Protein AF-A0A7L5Y024-F1 (afdb_monomer_lite)

Secondary structure (DSSP, 8-state):
-PPPTT-PPPPPTT---EEEEETTEEEEESSSSEEEEEEEEEETTEEEEEEEEE------HHHHHHHHHH---

Radius of gyration: 13.05 Å; chains: 1; bounding box: 32×21×30 Å

Structure (mmCIF, N/CA/C/O backbone):
data_AF-A0A7L5Y024-F1
#
_entry.id   AF-A0A7L5Y024-F1
#
loop_
_atom_site.group_PDB
_atom_site.id
_atom_site.type_symbol
_atom_site.label_atom_id
_atom_site.label_alt_id
_atom_site.label_comp_id
_atom_site.label_asym_id
_atom_site.label_entity_id
_atom_site.label_seq_id
_atom_site.pdbx_PDB_ins_code
_atom_site.Cartn_x
_atom_site.Cartn_y
_atom_site.Cartn_z
_atom_site.occupancy
_atom_site.B_iso_or_equiv
_atom_site.auth_seq_id
_atom_site.auth_comp_id
_atom_site.auth_asym_id
_atom_site.auth_atom_id
_atom_site.pdbx_PDB_model_num
ATOM 1 N N . MET A 1 1 ? -18.608 3.909 -16.654 1.00 42.41 1 MET A N 1
ATOM 2 C CA . MET A 1 1 ? -18.420 2.446 -16.536 1.00 42.41 1 MET A CA 1
ATOM 3 C C . MET A 1 1 ? -18.346 2.100 -15.052 1.00 42.41 1 MET A C 1
ATOM 5 O O . MET A 1 1 ? -17.333 2.394 -14.429 1.00 42.41 1 MET A O 1
ATOM 9 N N . ALA A 1 2 ? -19.433 1.608 -14.451 1.00 53.16 2 ALA A N 1
ATOM 10 C CA . ALA A 1 2 ? -19.450 1.229 -13.034 1.00 53.16 2 ALA A CA 1
ATOM 11 C C . ALA A 1 2 ? -18.730 -0.121 -12.847 1.00 53.16 2 ALA A C 1
ATOM 13 O O . ALA A 1 2 ? -18.878 -1.016 -13.677 1.00 53.16 2 ALA A O 1
ATOM 14 N N . ARG A 1 3 ? -17.896 -0.250 -11.810 1.00 59.06 3 ARG A N 1
ATOM 15 C CA . ARG A 1 3 ? -17.109 -1.464 -11.540 1.00 59.06 3 ARG A CA 1
ATOM 16 C C . ARG A 1 3 ? -18.002 -2.485 -10.827 1.00 59.06 3 ARG A C 1
ATOM 18 O O . ARG A 1 3 ? -18.524 -2.178 -9.763 1.00 59.06 3 ARG A O 1
ATOM 25 N N . ASP A 1 4 ? -18.159 -3.662 -11.425 1.00 72.62 4 ASP A N 1
ATOM 26 C CA . ASP A 1 4 ? -18.866 -4.811 -10.848 1.00 72.62 4 ASP A CA 1
ATOM 27 C C . ASP A 1 4 ? -18.182 -5.265 -9.536 1.00 72.62 4 ASP A C 1
ATOM 29 O O . ASP A 1 4 ? -16.976 -5.554 -9.567 1.00 72.62 4 ASP A O 1
ATOM 33 N N . PRO A 1 5 ? -18.900 -5.285 -8.394 1.00 67.12 5 PRO A N 1
ATOM 34 C CA . PRO A 1 5 ? -18.353 -5.684 -7.099 1.00 67.12 5 PRO A CA 1
ATOM 35 C C . PRO A 1 5 ? -17.956 -7.167 -7.024 1.0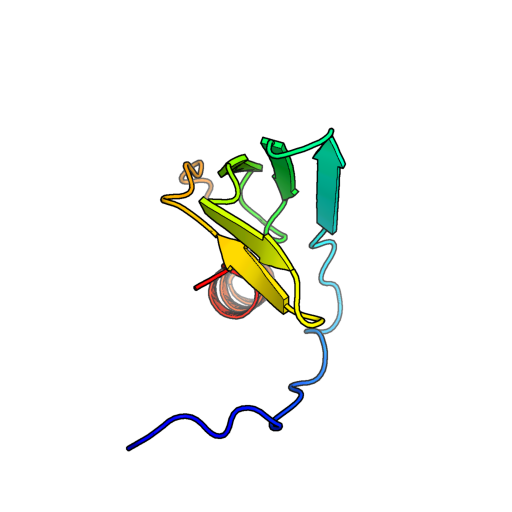0 67.12 5 PRO A C 1
ATOM 37 O O . PRO A 1 5 ? -17.087 -7.500 -6.218 1.00 67.12 5 PRO A O 1
ATOM 40 N N . ASP A 1 6 ? -18.504 -8.030 -7.884 1.00 72.31 6 ASP A N 1
ATOM 41 C CA . ASP A 1 6 ? -18.234 -9.474 -7.879 1.00 72.31 6 ASP A CA 1
ATOM 42 C C . ASP A 1 6 ? -17.163 -9.900 -8.888 1.00 72.31 6 ASP A C 1
ATOM 44 O O . ASP A 1 6 ? -16.752 -11.066 -8.936 1.00 72.31 6 ASP A O 1
ATOM 48 N N . ARG A 1 7 ? -16.622 -8.954 -9.665 1.00 76.25 7 ARG A N 1
ATOM 49 C CA . ARG A 1 7 ? -15.591 -9.247 -10.662 1.00 76.25 7 ARG A CA 1
ATOM 50 C C . ARG A 1 7 ? -14.239 -9.541 -10.010 1.00 76.25 7 ARG A C 1
ATOM 52 O O . ARG A 1 7 ? -13.360 -8.678 -9.915 1.00 76.25 7 ARG A O 1
ATOM 59 N N . ARG A 1 8 ? -14.036 -10.802 -9.633 1.00 77.69 8 ARG A N 1
ATOM 60 C CA . ARG A 1 8 ? -12.733 -11.347 -9.232 1.00 77.69 8 ARG A CA 1
ATOM 61 C C . ARG A 1 8 ? -11.806 -11.363 -10.447 1.00 77.69 8 ARG A C 1
ATOM 63 O O . ARG A 1 8 ? -12.134 -11.935 -11.484 1.00 77.69 8 ARG A O 1
ATOM 70 N N . ARG A 1 9 ? -10.648 -10.708 -10.338 1.00 76.62 9 ARG A N 1
ATOM 71 C CA . ARG A 1 9 ? -9.579 -10.792 -11.344 1.00 76.62 9 ARG A CA 1
ATOM 72 C C . ARG A 1 9 ? -8.527 -11.785 -10.849 1.00 76.62 9 ARG A C 1
ATOM 74 O O . ARG A 1 9 ? -8.217 -11.750 -9.658 1.00 76.62 9 ARG A O 1
ATOM 81 N N . PRO A 1 10 ? -7.989 -12.650 -11.722 1.00 78.56 10 PRO A N 1
ATOM 82 C CA . PRO A 1 10 ? -6.901 -13.537 -11.340 1.00 78.56 10 PRO A CA 1
ATOM 83 C C . PRO A 1 10 ? -5.668 -12.727 -10.923 1.00 78.56 10 PRO A C 1
ATOM 85 O O . PRO A 1 10 ? -5.421 -11.635 -11.444 1.00 78.56 10 PRO A O 1
ATOM 88 N N . VAL A 1 11 ? -4.910 -13.271 -9.972 1.00 75.88 11 VAL A N 1
ATOM 89 C CA . VAL A 1 11 ? -3.631 -12.701 -9.531 1.00 75.88 11 VAL A CA 1
ATOM 90 C C . VAL A 1 11 ? -2.630 -12.797 -10.683 1.00 75.88 11 VAL A C 1
ATOM 92 O O . VAL A 1 11 ? -2.571 -13.818 -11.369 1.00 75.88 11 VAL A O 1
ATOM 95 N N . ALA A 1 12 ? -1.860 -11.731 -10.916 1.00 78.56 12 ALA A N 1
ATOM 96 C CA . ALA A 1 12 ? -0.830 -11.727 -11.950 1.00 78.56 12 ALA A CA 1
ATOM 97 C C . ALA A 1 12 ? 0.229 -12.806 -11.660 1.00 78.56 12 ALA A C 1
ATOM 99 O O . ALA A 1 12 ? 0.692 -12.941 -10.525 1.00 78.56 12 ALA A O 1
ATOM 100 N N . ALA A 1 13 ? 0.620 -13.566 -12.685 1.00 75.81 13 ALA A N 1
ATOM 101 C CA . ALA A 1 13 ? 1.652 -14.589 -12.551 1.00 75.81 13 ALA A CA 1
ATOM 102 C C . ALA A 1 13 ? 2.972 -13.967 -12.059 1.00 75.81 13 ALA A C 1
ATOM 104 O O . ALA A 1 13 ? 3.398 -12.931 -12.565 1.00 75.81 13 ALA A O 1
ATOM 105 N N . GLY A 1 14 ? 3.598 -14.588 -11.054 1.00 75.75 14 GLY A N 1
ATOM 106 C CA . GLY A 1 14 ? 4.824 -14.077 -10.428 1.00 75.75 14 GLY A CA 1
ATOM 107 C C . GLY A 1 14 ? 4.620 -12.914 -9.448 1.00 75.75 14 GLY A C 1
ATOM 108 O O . GLY A 1 14 ? 5.601 -12.378 -8.935 1.00 75.75 14 GLY A O 1
ATOM 109 N N . SER A 1 15 ? 3.374 -12.519 -9.157 1.00 84.44 15 SER A N 1
ATOM 110 C CA . SER A 1 15 ? 3.101 -11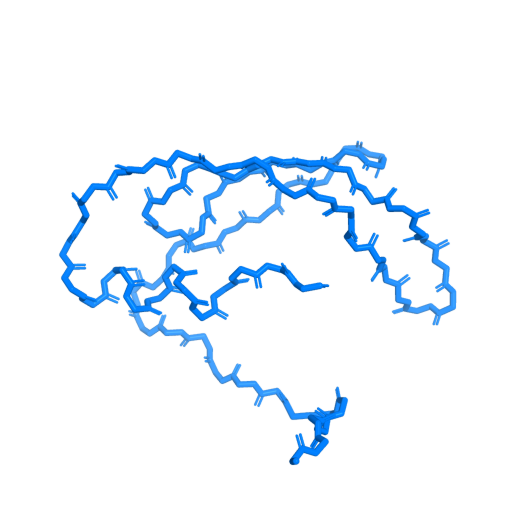.540 -8.104 1.00 84.44 15 SER A CA 1
ATOM 111 C C . SER A 1 15 ? 3.439 -12.118 -6.731 1.00 84.44 15 SER A C 1
ATOM 113 O O . SER A 1 15 ? 3.005 -13.211 -6.377 1.00 84.44 15 SER A O 1
ATOM 115 N N . ASN A 1 16 ? 4.173 -11.337 -5.941 1.00 86.94 16 ASN A N 1
ATOM 116 C CA . ASN A 1 16 ? 4.418 -11.595 -4.523 1.00 86.94 16 ASN A CA 1
ATOM 117 C C . ASN A 1 16 ? 3.681 -10.571 -3.649 1.00 86.94 16 ASN A C 1
ATOM 119 O O . ASN A 1 16 ? 4.152 -10.245 -2.563 1.00 86.94 16 ASN A O 1
ATOM 123 N N . ALA A 1 17 ? 2.572 -10.010 -4.146 1.00 91.69 17 ALA A N 1
ATOM 124 C CA . ALA A 1 17 ? 1.808 -9.011 -3.416 1.00 91.69 17 ALA A CA 1
ATOM 125 C C . ALA A 1 17 ? 1.138 -9.624 -2.183 1.00 91.69 17 ALA A C 1
ATOM 127 O O . ALA A 1 17 ? 0.446 -10.641 -2.265 1.00 91.69 17 ALA A O 1
ATOM 128 N N . GLN A 1 18 ? 1.317 -8.978 -1.040 1.00 93.38 18 GLN A N 1
ATOM 129 C CA . GLN A 1 18 ? 0.778 -9.417 0.236 1.00 93.38 18 GLN A CA 1
ATOM 130 C C . GLN A 1 18 ? 0.505 -8.224 1.143 1.00 93.38 18 GLN A C 1
ATOM 132 O O . GLN A 1 18 ? 1.208 -7.215 1.104 1.00 93.38 18 GLN A O 1
ATOM 137 N N . LEU A 1 19 ? -0.496 -8.372 2.008 1.00 94.94 19 LEU A N 1
ATOM 138 C CA . LEU A 1 19 ? -0.774 -7.446 3.097 1.00 94.94 19 LEU A CA 1
ATOM 139 C C . LEU A 1 19 ? -0.852 -8.227 4.401 1.00 94.94 19 LEU A C 1
ATOM 141 O O . LEU A 1 19 ? -1.610 -9.188 4.517 1.00 94.94 19 LEU A O 1
ATOM 145 N N . GLU A 1 20 ? -0.098 -7.774 5.390 1.00 96.56 20 GLU A N 1
ATOM 146 C CA . GLU A 1 20 ? -0.246 -8.195 6.773 1.00 96.56 20 GLU A CA 1
ATOM 147 C C . GLU A 1 20 ? -1.098 -7.160 7.509 1.00 96.56 20 GLU A C 1
ATOM 149 O O . GLU A 1 20 ? -0.848 -5.954 7.423 1.00 96.56 20 GLU A O 1
ATOM 154 N N . PHE A 1 21 ? -2.106 -7.633 8.240 1.00 95.81 21 PHE A N 1
ATOM 155 C CA . PHE A 1 21 ? -3.009 -6.790 9.015 1.00 95.81 21 PHE A CA 1
ATOM 156 C C . PHE A 1 21 ? -2.693 -6.904 10.504 1.00 95.81 21 PHE A C 1
ATOM 158 O O . PHE A 1 21 ? -2.629 -7.999 11.058 1.00 95.81 21 PHE A O 1
ATOM 165 N N . ARG A 1 22 ? -2.552 -5.757 11.171 1.00 95.88 22 ARG A N 1
ATOM 166 C CA . ARG A 1 22 ? -2.381 -5.651 12.625 1.00 95.88 22 ARG A CA 1
ATOM 167 C C . ARG A 1 22 ? -3.436 -4.703 13.178 1.00 95.88 22 ARG A C 1
ATOM 169 O O . ARG A 1 22 ? -3.285 -3.478 13.167 1.00 95.88 22 ARG A O 1
ATOM 176 N N . GLY A 1 23 ? -4.557 -5.280 13.605 1.00 94.25 23 GLY A N 1
ATOM 177 C CA . GLY A 1 23 ? -5.752 -4.525 13.974 1.00 94.25 23 GLY A CA 1
ATOM 178 C C . GLY A 1 23 ? -6.272 -3.714 12.785 1.00 94.25 23 GLY A C 1
ATOM 179 O O . GLY A 1 23 ? -6.661 -4.272 11.765 1.00 94.25 23 GLY A O 1
ATOM 180 N N . ARG A 1 24 ? -6.270 -2.382 12.905 1.00 95.44 24 ARG A N 1
ATOM 181 C CA . ARG A 1 24 ? -6.681 -1.472 11.817 1.00 95.44 24 ARG A CA 1
ATOM 182 C C . ARG A 1 24 ? -5.515 -1.001 10.949 1.00 95.44 24 ARG A C 1
ATOM 184 O O . ARG A 1 24 ? -5.757 -0.238 10.023 1.00 95.44 24 ARG A O 1
ATOM 191 N N . ALA A 1 25 ? -4.274 -1.372 11.248 1.00 95.88 25 ALA A N 1
ATOM 192 C CA . ALA A 1 25 ? -3.119 -1.038 10.420 1.00 95.88 25 ALA A CA 1
ATOM 193 C C . ALA A 1 25 ? -2.795 -2.186 9.459 1.00 95.88 25 ALA A C 1
ATOM 195 O O . ALA A 1 25 ? -3.086 -3.345 9.757 1.00 95.88 25 ALA A O 1
ATOM 196 N N . TYR A 1 26 ? -2.181 -1.863 8.326 1.00 96.88 26 TYR A N 1
ATOM 197 C CA . TYR A 1 26 ? -1.662 -2.858 7.398 1.00 96.88 26 TYR A CA 1
ATOM 198 C C . TYR A 1 26 ? -0.331 -2.421 6.791 1.00 96.88 26 TYR A C 1
ATOM 200 O O . TYR A 1 26 ? -0.042 -1.226 6.670 1.00 96.88 26 TYR A O 1
ATOM 208 N N . SER A 1 27 ? 0.462 -3.406 6.387 1.00 97.19 27 SER A N 1
ATOM 209 C CA . SER A 1 27 ? 1.730 -3.220 5.682 1.00 97.19 27 SER A CA 1
ATOM 210 C C . SER A 1 27 ? 2.035 -4.414 4.786 1.00 97.19 27 SER A C 1
ATOM 212 O O . SER A 1 27 ? 1.577 -5.518 5.065 1.00 97.19 27 SER A O 1
ATOM 214 N N . GLY A 1 28 ? 2.834 -4.220 3.743 1.00 95.75 28 GLY A N 1
ATOM 215 C CA . GLY A 1 28 ? 3.277 -5.308 2.874 1.00 95.75 28 GLY A CA 1
ATOM 216 C C . GLY A 1 28 ? 3.947 -4.811 1.597 1.00 95.75 28 GLY A C 1
ATOM 217 O O . GLY A 1 28 ? 4.568 -3.743 1.601 1.00 95.75 28 GLY A O 1
ATOM 218 N N . SER A 1 29 ? 3.812 -5.575 0.512 1.00 94.88 29 SER A N 1
ATOM 219 C CA . SER A 1 29 ? 4.268 -5.204 -0.832 1.00 94.88 29 SER A CA 1
ATOM 220 C C . SER A 1 29 ? 3.113 -5.272 -1.825 1.00 94.88 29 SER A C 1
ATOM 222 O O . SER A 1 29 ? 2.265 -6.159 -1.747 1.00 94.88 29 SER A O 1
ATOM 224 N N . ASP A 1 30 ? 3.099 -4.354 -2.790 1.00 92.94 30 ASP A N 1
ATOM 225 C CA . ASP A 1 30 ? 2.228 -4.460 -3.964 1.00 92.94 30 ASP A CA 1
ATOM 226 C C . ASP A 1 30 ? 2.829 -5.345 -5.077 1.00 92.94 30 ASP A C 1
ATOM 228 O O . ASP A 1 30 ? 2.189 -5.551 -6.095 1.00 92.94 30 ASP A O 1
ATOM 232 N N . SER A 1 31 ? 3.995 -5.960 -4.846 1.00 93.31 31 SER A N 1
ATOM 233 C CA . SER A 1 31 ? 4.873 -6.741 -5.752 1.00 93.31 31 SER A CA 1
ATOM 234 C C . SER A 1 31 ? 6.162 -5.994 -6.081 1.00 93.31 31 SER A C 1
ATOM 236 O O . SER A 1 31 ? 7.199 -6.637 -6.183 1.00 93.31 31 SER A O 1
ATOM 238 N N . CYS A 1 32 ? 6.121 -4.664 -6.201 1.00 94.94 32 CYS A N 1
ATOM 239 C CA . CYS A 1 32 ? 7.315 -3.840 -6.413 1.00 94.94 32 CYS A CA 1
ATOM 240 C C . CYS A 1 32 ? 7.552 -2.902 -5.231 1.00 94.9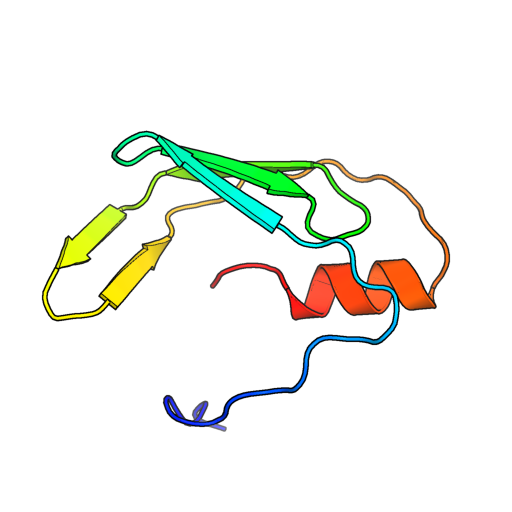4 32 CYS A C 1
ATOM 242 O O . CYS A 1 32 ? 8.648 -2.836 -4.686 1.00 94.94 32 CYS A O 1
ATOM 244 N N . ASN A 1 33 ? 6.513 -2.176 -4.820 1.00 95.25 33 ASN A N 1
ATOM 245 C CA . ASN A 1 33 ? 6.567 -1.145 -3.802 1.00 95.25 33 ASN A CA 1
ATOM 246 C C . ASN A 1 33 ? 6.163 -1.666 -2.435 1.00 95.25 33 ASN A C 1
ATOM 248 O O . ASN A 1 33 ? 5.213 -2.431 -2.289 1.00 95.25 33 ASN A O 1
ATOM 252 N N . ARG A 1 34 ? 6.832 -1.146 -1.403 1.00 95.81 34 ARG A N 1
ATOM 253 C CA . ARG A 1 34 ? 6.339 -1.286 -0.033 1.00 95.81 34 ARG A CA 1
ATOM 254 C C . ARG A 1 34 ? 5.091 -0.434 0.115 1.00 95.81 34 ARG A C 1
ATOM 256 O O . ARG A 1 34 ? 5.103 0.734 -0.276 1.00 95.81 34 ARG A O 1
ATOM 263 N N . ILE A 1 35 ? 4.051 -1.015 0.697 1.00 96.25 35 ILE A N 1
ATOM 264 C CA . ILE A 1 35 ? 2.764 -0.370 0.940 1.00 96.25 35 ILE A CA 1
ATOM 265 C C . ILE A 1 35 ? 2.416 -0.443 2.425 1.00 96.25 35 ILE A C 1
ATOM 267 O O . ILE A 1 35 ? 2.665 -1.452 3.086 1.00 96.25 35 ILE A O 1
ATOM 271 N N . SER A 1 36 ? 1.833 0.623 2.964 1.00 97.06 36 SER A N 1
ATOM 272 C CA . SER A 1 36 ? 1.294 0.640 4.322 1.00 97.06 36 SER A CA 1
ATOM 273 C C . SER A 1 36 ? 0.130 1.615 4.455 1.00 97.06 36 SER A C 1
ATOM 275 O O . SER A 1 36 ? -0.037 2.532 3.651 1.00 97.06 36 SER A O 1
ATOM 277 N N . GLY A 1 37 ? -0.701 1.416 5.475 1.00 96.00 37 GLY A N 1
ATOM 278 C CA . GLY A 1 37 ? -1.827 2.301 5.736 1.00 96.00 37 GLY A CA 1
ATOM 279 C C . GLY A 1 37 ? -2.712 1.832 6.882 1.00 96.00 37 GLY A C 1
ATOM 280 O O . GLY A 1 37 ? -2.333 0.996 7.706 1.00 96.00 37 GLY A O 1
ATOM 281 N N . ARG A 1 38 ? -3.919 2.400 6.943 1.00 96.75 38 ARG A N 1
ATOM 282 C CA . ARG A 1 38 ? -4.950 2.034 7.922 1.00 96.75 38 ARG A CA 1
ATOM 283 C C . ARG A 1 38 ? -6.290 1.754 7.261 1.00 96.75 38 ARG A C 1
ATOM 285 O O . ARG A 1 38 ? -6.617 2.328 6.228 1.00 96.75 38 ARG A O 1
ATOM 292 N N . LEU A 1 39 ? -7.080 0.895 7.891 1.00 95.56 39 LEU A N 1
ATOM 293 C CA . LEU A 1 39 ? -8.473 0.636 7.562 1.00 95.56 39 LEU A CA 1
ATOM 294 C C . LEU A 1 39 ? -9.362 1.700 8.210 1.00 95.56 39 LEU A C 1
ATOM 296 O O . LEU A 1 39 ? -9.316 1.923 9.422 1.00 95.56 39 LEU A O 1
ATOM 300 N N . THR A 1 40 ? -10.211 2.332 7.406 1.00 95.31 40 THR A N 1
ATOM 301 C CA . THR A 1 40 ? -11.208 3.303 7.874 1.00 95.31 40 THR A CA 1
ATOM 302 C C . THR A 1 40 ? -12.473 2.609 8.369 1.00 95.31 40 THR A C 1
ATOM 304 O O . THR A 1 40 ? -13.098 3.090 9.313 1.00 95.31 40 THR A O 1
ATOM 307 N N . ARG A 1 41 ? -12.810 1.429 7.830 1.00 93.31 41 ARG A N 1
ATOM 308 C CA . ARG A 1 41 ? -13.968 0.628 8.256 1.00 93.31 41 ARG A CA 1
ATOM 309 C C . ARG A 1 41 ? -13.658 -0.866 8.241 1.00 93.31 41 ARG A C 1
ATOM 311 O O . ARG A 1 41 ? -12.960 -1.335 7.348 1.00 93.31 41 ARG A O 1
ATOM 318 N N . VAL A 1 42 ? -14.219 -1.587 9.208 1.00 92.56 42 VAL A N 1
ATOM 319 C CA . VAL A 1 42 ? -14.224 -3.054 9.292 1.00 92.56 42 VAL A CA 1
ATOM 320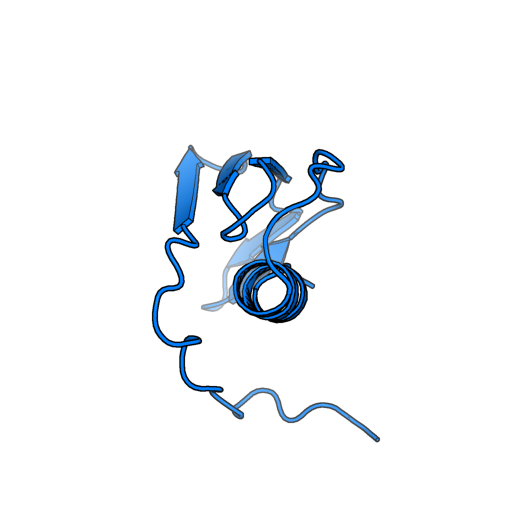 C C . VAL A 1 42 ? -15.624 -3.468 9.740 1.00 92.56 42 VAL A C 1
ATOM 322 O O . VAL A 1 42 ? -16.097 -2.959 10.755 1.00 92.56 42 VAL A O 1
ATOM 325 N N . GLY A 1 43 ? -16.304 -4.327 8.981 1.00 89.50 43 GLY A N 1
ATOM 326 C CA . GLY A 1 43 ? -17.629 -4.840 9.344 1.00 89.50 43 GLY A CA 1
ATOM 327 C C . GLY A 1 43 ? -18.498 -5.187 8.136 1.00 89.50 43 GLY A C 1
ATOM 328 O O . GLY A 1 43 ? -18.229 -4.753 7.019 1.00 89.50 43 GLY A O 1
ATOM 329 N N . GLY A 1 44 ? -19.545 -5.986 8.359 1.00 88.19 44 GLY A N 1
ATOM 330 C CA . GLY A 1 44 ? -20.483 -6.384 7.301 1.00 88.19 44 GLY A CA 1
ATOM 331 C C . GLY A 1 44 ? -19.843 -7.208 6.178 1.00 88.19 44 GLY A C 1
ATOM 332 O O . GLY A 1 44 ? -20.257 -7.078 5.038 1.00 88.19 44 GLY A O 1
ATOM 333 N N . GLY A 1 45 ? -18.798 -7.989 6.479 1.00 89.56 45 GLY A N 1
ATOM 334 C CA . GLY A 1 45 ? -18.073 -8.796 5.486 1.00 89.56 45 GLY A CA 1
ATOM 335 C C . GLY A 1 45 ? -17.081 -8.016 4.616 1.00 89.56 45 GLY A C 1
ATOM 336 O O . GLY A 1 45 ? -16.429 -8.606 3.758 1.00 89.56 45 GLY A O 1
ATOM 337 N N . HIS A 1 46 ? -16.922 -6.709 4.849 1.00 88.25 46 HIS A N 1
ATOM 338 C CA . HIS A 1 46 ? -16.040 -5.852 4.064 1.00 88.25 46 HIS A CA 1
ATOM 339 C C . HIS A 1 46 ? -15.092 -5.039 4.949 1.00 88.25 46 HIS A C 1
ATOM 341 O O . HIS A 1 46 ? -15.366 -4.728 6.113 1.00 88.25 46 HIS A O 1
ATOM 347 N N . ILE A 1 47 ? -13.970 -4.643 4.357 1.00 92.00 47 ILE A N 1
ATOM 348 C CA . ILE A 1 47 ? -13.049 -3.660 4.922 1.00 92.00 47 ILE A CA 1
ATOM 349 C C . ILE A 1 47 ? -12.921 -2.490 3.958 1.00 92.00 47 ILE A C 1
ATOM 351 O O . ILE A 1 47 ? -13.056 -2.652 2.746 1.00 92.00 47 ILE A O 1
ATOM 355 N N . ARG A 1 48 ? -12.667 -1.299 4.496 1.00 92.50 48 ARG A N 1
ATOM 356 C CA . ARG A 1 48 ? -12.413 -0.102 3.697 1.00 92.50 48 ARG A CA 1
ATOM 357 C C . ARG A 1 48 ? -11.035 0.427 4.014 1.00 92.50 48 ARG A C 1
ATOM 359 O O . ARG A 1 48 ? -10.735 0.736 5.170 1.00 92.50 48 ARG A O 1
ATOM 366 N N . PHE A 1 49 ? -10.211 0.521 2.985 1.00 94.81 49 PHE A N 1
ATOM 367 C CA . PHE A 1 49 ? -8.876 1.075 3.090 1.00 94.81 49 PHE A CA 1
ATOM 368 C C . PHE A 1 49 ? -8.968 2.601 3.207 1.00 94.81 49 PHE A C 1
ATOM 370 O O . PHE A 1 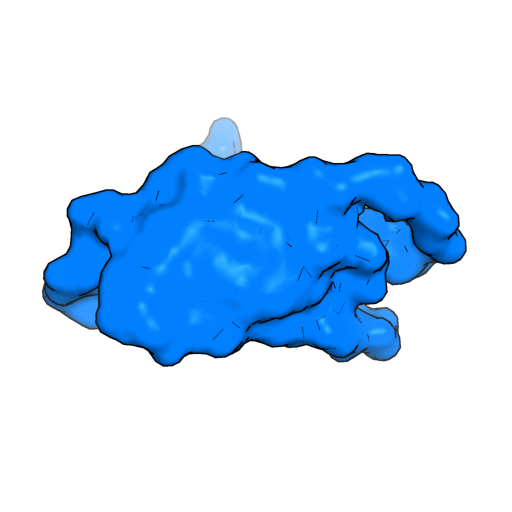49 ? -9.851 3.243 2.640 1.00 94.81 49 PHE A O 1
ATOM 377 N N . GLY A 1 50 ? -8.120 3.183 4.046 1.00 93.00 50 GLY A N 1
ATOM 378 C CA . GLY A 1 50 ? -7.811 4.607 4.001 1.00 93.00 50 GLY A CA 1
ATOM 379 C C . GLY A 1 50 ? -6.712 4.885 2.981 1.00 93.00 50 GLY A C 1
ATOM 380 O O . GLY A 1 50 ? -6.297 3.991 2.245 1.00 93.00 50 GLY A O 1
ATOM 381 N N . MET A 1 51 ? -6.200 6.117 2.982 1.00 92.56 51 MET A N 1
ATOM 382 C CA . MET A 1 51 ? -5.050 6.473 2.150 1.00 92.56 51 MET A CA 1
ATOM 383 C C . MET A 1 51 ? -3.857 5.565 2.470 1.00 92.56 51 MET A C 1
ATOM 385 O O . MET A 1 51 ? -3.496 5.386 3.637 1.00 92.56 51 MET A O 1
ATOM 389 N N . ALA A 1 52 ? -3.271 4.993 1.421 1.00 93.56 52 ALA A N 1
ATOM 390 C CA . ALA A 1 52 ? -2.066 4.186 1.503 1.00 93.56 52 ALA A CA 1
ATOM 391 C C . ALA A 1 52 ? -0.834 5.051 1.216 1.00 93.56 52 ALA A C 1
ATOM 393 O O . ALA A 1 52 ? -0.869 5.924 0.347 1.00 93.56 52 ALA A O 1
ATOM 394 N N . ALA A 1 53 ? 0.262 4.773 1.910 1.00 94.81 53 ALA A N 1
ATOM 395 C CA . ALA A 1 53 ? 1.584 5.250 1.540 1.00 94.81 53 ALA A CA 1
ATOM 396 C C . ALA A 1 53 ? 2.307 4.154 0.751 1.00 94.81 53 ALA A C 1
ATOM 398 O O . ALA A 1 53 ? 2.247 2.979 1.123 1.00 94.81 53 ALA A O 1
ATOM 399 N N . THR A 1 54 ? 3.007 4.537 -0.317 1.00 94.69 54 THR A N 1
ATOM 400 C CA . THR A 1 54 ? 3.837 3.621 -1.107 1.00 94.69 54 THR A CA 1
ATOM 401 C C . THR A 1 54 ? 5.209 4.215 -1.384 1.00 94.69 54 THR A C 1
ATOM 403 O O . THR A 1 54 ? 5.374 5.433 -1.475 1.00 94.69 54 THR A O 1
ATOM 406 N N . THR A 1 55 ? 6.198 3.350 -1.586 1.00 94.56 55 THR A N 1
ATOM 407 C CA . THR A 1 55 ? 7.462 3.751 -2.219 1.00 94.56 55 THR A CA 1
ATOM 408 C C . THR A 1 55 ? 7.267 4.028 -3.718 1.00 94.56 55 THR A C 1
ATOM 410 O O . THR A 1 55 ? 6.176 3.832 -4.260 1.00 94.56 55 THR A O 1
ATOM 413 N N . ARG A 1 56 ? 8.326 4.498 -4.392 1.00 92.38 56 ARG A N 1
ATOM 414 C CA . ARG A 1 56 ? 8.391 4.672 -5.855 1.00 92.38 56 ARG A CA 1
ATOM 415 C C . ARG A 1 56 ? 9.604 3.942 -6.443 1.00 92.38 56 ARG A C 1
ATOM 417 O O . ARG A 1 56 ? 10.459 4.558 -7.068 1.00 92.38 56 ARG A O 1
ATOM 424 N N . MET A 1 57 ? 9.715 2.646 -6.167 1.00 94.12 57 MET A N 1
ATOM 425 C CA . MET A 1 57 ? 10.729 1.790 -6.783 1.00 94.12 57 MET A CA 1
ATOM 426 C C . MET A 1 57 ? 10.400 1.568 -8.261 1.00 94.12 57 MET A C 1
ATOM 428 O O . MET A 1 57 ? 9.230 1.544 -8.648 1.00 94.12 57 MET A O 1
ATOM 432 N N . ALA A 1 58 ? 11.444 1.414 -9.071 1.00 92.62 58 ALA A N 1
ATOM 433 C CA . ALA A 1 58 ? 11.332 1.007 -10.462 1.00 92.62 58 ALA A CA 1
ATOM 434 C C . ALA A 1 58 ? 11.694 -0.479 -10.555 1.00 92.62 58 ALA A C 1
ATOM 436 O O . ALA A 1 58 ? 12.843 -0.844 -10.318 1.00 92.62 58 ALA A O 1
ATOM 437 N N . CYS A 1 59 ? 10.706 -1.312 -10.869 1.00 92.00 59 CYS A N 1
ATOM 438 C CA . CYS A 1 59 ? 10.884 -2.737 -11.138 1.00 92.00 59 CYS A CA 1
ATOM 439 C C . CYS A 1 59 ? 10.617 -3.029 -12.621 1.00 92.00 59 CYS A C 1
ATOM 441 O O . CYS A 1 59 ? 10.196 -2.151 -13.380 1.00 92.00 59 CYS A O 1
ATOM 443 N N . GLU A 1 60 ? 10.815 -4.276 -13.034 1.00 92.50 60 GLU A N 1
ATOM 444 C CA . GLU A 1 60 ? 10.511 -4.749 -14.379 1.00 92.50 60 GLU A CA 1
ATOM 445 C C . GLU A 1 60 ? 9.040 -4.481 -14.754 1.00 92.50 60 GLU A C 1
ATOM 447 O O . GLU A 1 60 ? 8.153 -4.545 -13.892 1.00 92.50 60 GLU A O 1
ATOM 452 N N . PRO A 1 61 ? 8.730 -4.238 -16.044 1.00 90.38 61 PRO A N 1
ATOM 453 C CA . PRO A 1 61 ? 7.386 -3.844 -16.474 1.00 90.38 61 PRO A CA 1
ATOM 454 C C . PRO A 1 61 ? 6.270 -4.804 -16.046 1.00 90.38 61 PRO A C 1
ATOM 456 O O . PRO A 1 61 ? 5.171 -4.373 -15.705 1.00 90.38 61 PRO A O 1
ATOM 459 N N . THR A 1 62 ? 6.543 -6.109 -16.029 1.00 89.19 62 THR A N 1
ATOM 460 C CA . THR A 1 62 ? 5.576 -7.132 -15.606 1.00 89.19 62 THR A CA 1
ATOM 461 C C . THR A 1 62 ? 5.271 -7.055 -14.109 1.00 89.19 62 THR A C 1
ATOM 463 O O . THR A 1 62 ? 4.115 -7.187 -13.709 1.00 89.19 62 THR A O 1
ATOM 466 N N . VAL A 1 63 ? 6.280 -6.770 -13.282 1.00 90.38 63 VAL A N 1
ATOM 467 C CA . VAL A 1 63 ? 6.135 -6.581 -11.830 1.00 90.38 63 VAL A CA 1
ATOM 468 C C . VAL A 1 63 ? 5.416 -5.266 -11.534 1.00 90.38 63 VAL A C 1
ATOM 470 O O . VAL A 1 63 ? 4.541 -5.217 -10.671 1.00 90.38 63 VAL A O 1
ATOM 473 N N . MET A 1 64 ? 5.721 -4.214 -12.295 1.00 90.94 64 MET A N 1
ATOM 474 C CA . MET A 1 64 ? 5.023 -2.929 -12.205 1.00 90.94 64 MET A CA 1
ATOM 475 C C . MET A 1 64 ? 3.539 -3.060 -12.568 1.00 90.94 64 MET A C 1
ATOM 477 O O . MET A 1 64 ? 2.680 -2.545 -11.853 1.00 90.94 64 MET A O 1
ATOM 481 N N . ALA A 1 65 ? 3.211 -3.822 -13.614 1.00 88.69 65 ALA A N 1
ATOM 482 C CA . ALA A 1 65 ? 1.824 -4.108 -13.973 1.00 88.69 65 ALA A CA 1
ATOM 483 C C . ALA A 1 65 ? 1.082 -4.878 -12.862 1.00 88.69 65 ALA A C 1
ATOM 485 O O . ALA A 1 65 ? -0.088 -4.595 -12.588 1.00 88.69 65 ALA A O 1
ATOM 486 N N . ALA A 1 66 ? 1.756 -5.822 -12.194 1.00 89.00 66 ALA A N 1
ATOM 487 C CA . ALA A 1 66 ? 1.203 -6.512 -11.029 1.00 89.00 66 ALA A CA 1
ATOM 488 C C . ALA A 1 66 ? 0.963 -5.547 -9.850 1.00 89.00 66 ALA A C 1
ATOM 490 O O . ALA A 1 66 ? -0.103 -5.599 -9.232 1.00 89.00 66 ALA A O 1
ATOM 491 N N . ALA A 1 67 ? 1.899 -4.626 -9.597 1.00 90.38 67 ALA A N 1
ATOM 492 C CA . ALA A 1 67 ? 1.784 -3.596 -8.565 1.00 90.38 67 ALA A CA 1
ATOM 493 C C . ALA A 1 67 ? 0.564 -2.691 -8.748 1.00 90.38 67 ALA A C 1
ATOM 495 O O . ALA A 1 67 ? -0.243 -2.534 -7.827 1.00 90.38 67 ALA A O 1
ATOM 496 N N . ASP A 1 68 ? 0.358 -2.162 -9.951 1.00 88.19 68 ASP A N 1
ATOM 497 C CA . ASP A 1 68 ? -0.789 -1.297 -10.230 1.00 88.19 68 ASP A CA 1
ATOM 498 C C . ASP A 1 68 ? -2.128 -2.040 -10.138 1.00 88.19 68 ASP A C 1
ATOM 500 O O . ASP A 1 68 ? -3.140 -1.466 -9.722 1.00 88.19 68 ASP A O 1
ATOM 504 N N . ALA A 1 69 ? -2.148 -3.329 -10.488 1.00 85.75 69 ALA A N 1
ATOM 505 C CA . ALA A 1 69 ? -3.346 -4.154 -10.392 1.00 85.75 69 ALA A CA 1
ATOM 506 C C . ALA A 1 69 ? -3.742 -4.476 -8.940 1.00 85.75 69 ALA A C 1
ATOM 508 O O . ALA A 1 69 ? -4.936 -4.637 -8.670 1.00 85.75 69 ALA A O 1
ATOM 509 N N . PHE A 1 70 ? -2.769 -4.570 -8.028 1.00 88.12 70 PHE A N 1
ATOM 510 C CA . PHE A 1 70 ? -2.991 -4.954 -6.633 1.00 88.12 70 PHE A CA 1
ATOM 511 C C . PHE A 1 70 ? -3.471 -3.805 -5.739 1.00 88.12 70 PHE A C 1
ATOM 513 O O . PHE A 1 70 ? -4.161 -4.053 -4.749 1.00 88.12 70 PHE A O 1
ATOM 520 N N . ARG A 1 71 ? -3.116 -2.554 -6.063 1.00 84.00 71 ARG A N 1
ATOM 521 C CA . ARG A 1 71 ? -3.316 -1.410 -5.160 1.00 84.00 71 ARG A CA 1
ATOM 522 C C . ARG A 1 71 ? -4.755 -1.312 -4.622 1.00 84.00 71 ARG A C 1
ATOM 524 O O . ARG A 1 71 ? -5.697 -1.185 -5.416 1.00 84.00 71 ARG A O 1
ATOM 531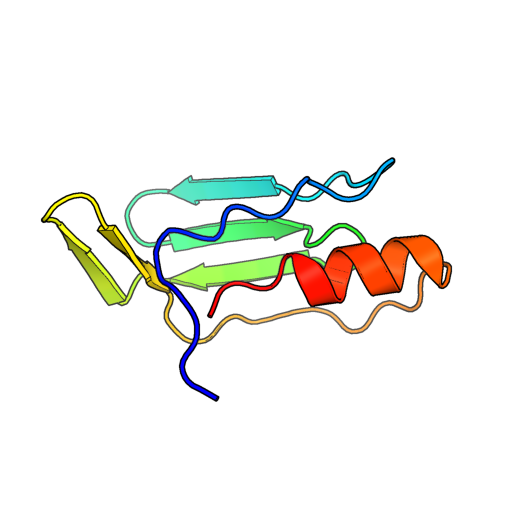 N N . PRO A 1 72 ? -4.929 -1.342 -3.284 1.00 80.19 72 PRO A N 1
ATOM 532 C CA . PRO A 1 72 ? -6.244 -1.266 -2.669 1.00 80.19 72 PRO A CA 1
ATOM 533 C C . PRO A 1 72 ? -6.906 0.076 -2.987 1.00 80.19 72 PRO A C 1
ATOM 535 O O . PRO A 1 72 ? -6.247 1.117 -3.017 1.00 80.19 72 PRO A O 1
ATOM 538 N N . ARG A 1 73 ? -8.213 0.027 -3.253 1.00 67.44 73 ARG A N 1
ATOM 539 C CA . ARG A 1 73 ? -9.054 1.192 -3.553 1.00 67.44 73 ARG A CA 1
ATOM 540 C C . ARG A 1 73 ? -10.011 1.489 -2.410 1.00 67.44 73 ARG A C 1
ATOM 542 O O . ARG A 1 73 ? -10.416 0.525 -1.720 1.00 67.44 73 ARG A O 1
#

pLDDT: mean 87.82, std 10.72, range [42.41, 97.19]

Sequence (73 aa):
MARDPDRRRPVAAGSNAQLEFRGRAYSGSDSCNRISGRLTRVGGGHIRFGMAATTRMACEPTVMAAADAFRPR

Foldseek 3Di:
DDDDPPDDDDQQPQAPFDWDDDPQKIWTALQFKTKIAGWPDDDPPDTHTDDMDIDDDDDDPSSVVSSVVRDGD